Protein AF-A0AAF0I3I2-F1 (afdb_monomer_lite)

Structure (mmCIF, N/CA/C/O backbone):
data_AF-A0AAF0I3I2-F1
#
_entry.id   AF-A0AAF0I3I2-F1
#
loop_
_atom_site.group_PDB
_atom_site.id
_atom_site.type_symbol
_atom_site.label_atom_id
_atom_site.label_alt_id
_atom_site.label_comp_id
_atom_site.label_asym_id
_atom_site.label_entity_id
_atom_site.label_seq_id
_atom_site.pdbx_PDB_ins_code
_atom_site.Cartn_x
_atom_site.Cartn_y
_atom_site.Cartn_z
_atom_site.occupancy
_atom_site.B_iso_or_equiv
_atom_site.auth_seq_id
_atom_site.auth_comp_id
_atom_site.auth_asym_id
_atom_site.auth_atom_id
_atom_site.pdbx_PDB_model_num
ATOM 1 N N . MET A 1 1 ? 38.117 19.640 -60.650 1.00 42.41 1 MET A N 1
ATOM 2 C CA . MET A 1 1 ? 38.220 19.874 -59.188 1.00 42.41 1 MET A CA 1
ATOM 3 C C . MET A 1 1 ? 36.958 19.426 -58.410 1.00 42.41 1 MET A C 1
ATOM 5 O O . MET A 1 1 ? 36.576 20.087 -57.461 1.00 42.41 1 MET A O 1
ATOM 9 N N . GLN A 1 2 ? 36.315 18.290 -58.749 1.00 53.84 2 GLN A N 1
ATOM 10 C CA . GLN A 1 2 ? 35.027 17.857 -58.142 1.00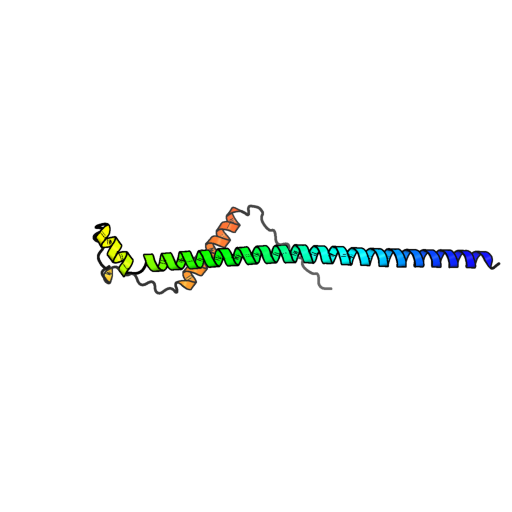 53.84 2 GLN A CA 1
ATOM 11 C C . GLN A 1 2 ? 35.105 16.636 -57.195 1.00 53.84 2 GLN A C 1
ATOM 13 O O . GLN A 1 2 ? 34.119 16.286 -56.559 1.00 53.84 2 GLN A O 1
ATOM 18 N N . LYS A 1 3 ? 36.255 15.957 -57.074 1.00 53.03 3 LYS A N 1
ATOM 19 C CA . LYS A 1 3 ? 36.343 14.708 -56.286 1.00 53.03 3 LYS A CA 1
ATOM 20 C C . LYS A 1 3 ? 36.239 14.938 -54.767 1.00 53.03 3 LYS A C 1
ATOM 22 O O . LYS A 1 3 ? 35.657 14.122 -54.065 1.00 53.03 3 LYS A O 1
ATOM 27 N N . SER A 1 4 ? 36.738 16.070 -54.263 1.00 59.97 4 SER A N 1
ATOM 28 C CA . SER A 1 4 ? 36.740 16.387 -52.822 1.00 59.97 4 SER A CA 1
ATOM 29 C C . SER A 1 4 ? 35.330 16.638 -52.256 1.00 59.97 4 SER A C 1
ATOM 31 O O . SER A 1 4 ? 35.004 16.197 -51.154 1.00 59.97 4 SER A O 1
ATOM 33 N N . THR A 1 5 ? 34.442 17.262 -53.038 1.00 65.50 5 THR A N 1
ATOM 34 C CA . THR A 1 5 ? 33.055 17.541 -52.627 1.00 65.50 5 THR A CA 1
ATOM 35 C C . THR A 1 5 ? 32.196 16.279 -52.559 1.00 65.50 5 THR A C 1
ATOM 37 O O . THR A 1 5 ? 31.387 16.148 -51.642 1.00 65.50 5 THR A O 1
ATOM 40 N N . ALA A 1 6 ? 32.407 15.321 -53.468 1.00 71.81 6 ALA A N 1
ATOM 41 C CA . ALA A 1 6 ? 31.703 14.038 -53.455 1.00 71.81 6 ALA A CA 1
ATOM 42 C C . ALA A 1 6 ? 32.049 13.201 -52.210 1.00 71.81 6 ALA A C 1
ATOM 44 O O . ALA A 1 6 ? 31.151 12.691 -51.542 1.00 71.81 6 ALA A O 1
ATOM 45 N N . HIS A 1 7 ? 33.332 13.122 -51.836 1.00 77.25 7 HIS A N 1
ATOM 46 C CA . HIS A 1 7 ? 33.754 12.416 -50.620 1.00 77.25 7 HIS A CA 1
ATOM 47 C C . HIS A 1 7 ? 33.200 13.065 -49.343 1.00 77.25 7 HIS A C 1
ATOM 49 O O . HIS A 1 7 ? 32.738 12.360 -48.445 1.00 77.25 7 HIS A O 1
ATOM 55 N N . ALA A 1 8 ? 33.175 14.399 -49.275 1.00 78.88 8 ALA A N 1
ATOM 56 C CA . ALA A 1 8 ? 32.592 15.116 -48.143 1.00 78.88 8 ALA A CA 1
ATOM 57 C C . ALA A 1 8 ? 31.071 14.899 -48.023 1.00 78.88 8 ALA A C 1
ATOM 59 O O . ALA A 1 8 ? 30.555 14.780 -46.911 1.00 78.88 8 ALA A O 1
ATOM 60 N N . PHE A 1 9 ? 30.352 14.819 -49.148 1.00 84.25 9 PHE A N 1
ATOM 61 C CA . PHE A 1 9 ? 28.916 14.530 -49.165 1.00 84.25 9 PHE A CA 1
ATOM 62 C C . PHE A 1 9 ? 28.612 13.098 -48.712 1.00 84.25 9 PHE A C 1
ATOM 64 O O . PHE A 1 9 ? 27.764 12.901 -47.845 1.00 84.25 9 PHE A O 1
ATOM 71 N N . ILE A 1 10 ? 29.347 12.112 -49.236 1.00 88.19 10 ILE A N 1
ATOM 72 C CA . ILE A 1 10 ? 29.180 10.698 -48.867 1.00 88.19 10 ILE A CA 1
ATOM 73 C C . ILE A 1 10 ? 29.459 10.490 -47.376 1.00 88.19 10 ILE A C 1
ATOM 75 O O . ILE A 1 10 ? 28.690 9.808 -46.704 1.00 88.19 10 ILE A O 1
ATOM 79 N N . ASN A 1 11 ? 30.502 11.122 -46.830 1.00 88.62 11 ASN A N 1
ATOM 80 C CA . ASN A 1 11 ? 30.802 11.029 -45.402 1.00 88.62 11 ASN A CA 1
ATOM 81 C C . ASN A 1 11 ? 29.661 11.601 -44.540 1.00 88.62 11 ASN A C 1
ATOM 83 O O . ASN A 1 11 ? 29.207 10.958 -43.599 1.00 88.62 11 ASN A O 1
ATOM 87 N N . LYS A 1 12 ? 29.126 12.776 -44.902 1.00 88.25 12 LYS A N 1
ATOM 88 C CA . LYS A 1 12 ? 27.972 13.368 -44.202 1.00 88.25 12 LYS A CA 1
ATOM 89 C C . LYS A 1 12 ? 26.730 12.478 -44.293 1.00 88.25 12 LYS A C 1
ATOM 91 O O . LYS A 1 12 ? 26.057 12.280 -43.286 1.00 88.25 12 LYS A O 1
ATOM 96 N N . LEU A 1 13 ? 26.450 11.918 -45.470 1.00 92.00 13 LEU A N 1
ATOM 97 C CA . LEU A 1 13 ? 25.324 11.008 -45.685 1.00 92.00 13 LEU A CA 1
ATOM 98 C C . LEU A 1 13 ? 25.441 9.752 -44.810 1.00 92.00 13 LEU A C 1
ATOM 100 O O . LEU A 1 13 ? 24.470 9.374 -44.157 1.00 92.00 13 LEU A O 1
ATOM 104 N N . LEU A 1 14 ? 26.628 9.140 -44.758 1.00 93.00 14 LEU A N 1
ATOM 105 C CA . LEU A 1 14 ? 26.893 7.965 -43.927 1.00 93.00 14 LEU A CA 1
ATOM 106 C C . LEU A 1 14 ? 26.737 8.272 -42.435 1.00 93.00 14 LEU A C 1
ATOM 108 O O . LEU A 1 14 ? 26.120 7.488 -41.719 1.00 93.00 14 LEU A O 1
ATOM 112 N N . ILE A 1 15 ? 27.225 9.428 -41.977 1.00 93.62 15 ILE A N 1
ATOM 113 C CA . ILE A 1 15 ? 27.067 9.866 -40.584 1.00 93.62 15 ILE A CA 1
ATOM 114 C C . ILE A 1 15 ? 25.583 10.034 -40.232 1.00 93.62 15 ILE A C 1
ATOM 116 O O . ILE A 1 15 ? 25.150 9.542 -39.192 1.00 93.62 15 ILE A O 1
ATOM 120 N N . TYR A 1 16 ? 24.785 10.668 -41.097 1.00 93.31 16 TYR A N 1
ATOM 121 C CA . TYR A 1 16 ? 23.345 10.825 -40.860 1.00 93.31 16 TYR A CA 1
ATOM 122 C C . TYR A 1 16 ? 22.586 9.491 -40.877 1.00 93.31 16 TYR A C 1
ATOM 124 O O . TYR A 1 16 ? 21.709 9.272 -40.040 1.00 93.31 16 TYR A O 1
ATOM 132 N N . MET A 1 17 ? 22.941 8.571 -41.776 1.00 92.75 17 MET A N 1
ATOM 133 C CA . MET A 1 17 ? 22.408 7.201 -41.783 1.00 92.75 17 MET A CA 1
ATOM 134 C C . MET A 1 17 ? 22.723 6.472 -40.471 1.00 92.75 17 MET A C 1
ATOM 136 O O . MET A 1 17 ? 21.847 5.868 -39.859 1.00 92.75 17 MET A O 1
ATOM 140 N N . LEU A 1 18 ? 23.959 6.578 -39.987 1.00 93.81 18 LEU A N 1
ATOM 141 C CA . LEU A 1 18 ? 24.364 5.919 -38.749 1.00 93.81 18 LEU A CA 1
ATOM 142 C C . LEU A 1 18 ? 23.641 6.506 -37.527 1.00 93.81 18 LEU A C 1
ATOM 144 O O . LEU A 1 18 ? 23.166 5.761 -36.671 1.00 93.81 18 LEU A O 1
ATOM 148 N N . LEU A 1 19 ? 23.498 7.834 -37.481 1.00 94.19 19 LEU A N 1
ATOM 149 C CA . LEU A 1 19 ? 22.742 8.543 -36.446 1.00 94.19 19 LEU A CA 1
ATOM 150 C C . LEU A 1 19 ? 21.272 8.136 -36.434 1.00 94.19 19 LEU A C 1
ATOM 152 O O . LEU A 1 19 ? 20.721 7.868 -35.370 1.00 94.19 19 LEU A O 1
ATOM 156 N N . THR A 1 20 ? 20.638 8.064 -37.603 1.00 91.25 20 THR A N 1
ATOM 157 C CA . THR A 1 20 ? 19.230 7.666 -37.700 1.00 91.25 20 THR A CA 1
ATOM 158 C C . THR A 1 20 ? 19.037 6.214 -37.280 1.00 91.25 20 THR A C 1
ATOM 160 O O . THR A 1 20 ? 18.136 5.942 -36.488 1.00 91.25 20 THR A O 1
ATOM 163 N N . ILE A 1 21 ? 19.895 5.285 -37.705 1.00 92.62 21 ILE A N 1
ATOM 164 C CA . ILE A 1 21 ? 19.814 3.880 -37.276 1.00 92.62 21 ILE A CA 1
ATOM 165 C C . ILE A 1 21 ? 20.034 3.755 -35.761 1.00 92.62 21 ILE A C 1
ATOM 167 O O . ILE A 1 21 ? 19.241 3.106 -35.078 1.00 92.62 21 ILE A O 1
ATOM 171 N N . GLY A 1 22 ? 21.060 4.415 -35.215 1.00 92.38 22 GLY A N 1
ATOM 172 C CA . GLY A 1 22 ? 21.355 4.386 -33.779 1.00 92.38 22 GLY A CA 1
ATOM 173 C C . GLY A 1 22 ? 20.245 5.003 -32.926 1.00 92.38 22 GLY A C 1
ATOM 174 O O . GLY A 1 22 ? 19.862 4.443 -31.895 1.00 92.38 22 GLY A O 1
ATOM 175 N N . PHE A 1 23 ? 19.676 6.121 -33.377 1.00 91.75 23 PHE A N 1
ATOM 176 C CA . PHE A 1 23 ? 18.562 6.775 -32.698 1.00 91.75 23 PHE A CA 1
ATOM 177 C C . PHE A 1 23 ? 17.310 5.891 -32.692 1.00 91.75 23 PHE A C 1
ATOM 179 O O . PHE A 1 23 ? 16.733 5.657 -31.633 1.00 91.75 23 PHE A O 1
ATOM 186 N N . ASN A 1 24 ? 16.938 5.318 -33.841 1.00 90.19 24 ASN A N 1
ATOM 187 C CA . ASN A 1 24 ? 15.793 4.408 -33.929 1.00 90.19 24 ASN A CA 1
ATOM 188 C C . ASN A 1 24 ? 15.989 3.146 -33.070 1.00 90.19 24 ASN A C 1
ATOM 190 O O . ASN A 1 24 ? 15.063 2.726 -32.375 1.00 90.19 24 ASN A O 1
ATOM 194 N N . GLY A 1 25 ? 17.201 2.581 -33.051 1.00 89.31 25 GLY A N 1
ATOM 195 C CA . GLY A 1 25 ? 17.534 1.450 -32.182 1.00 89.31 25 GLY A CA 1
ATOM 196 C C . GLY A 1 25 ? 17.389 1.783 -30.692 1.00 89.31 25 GLY A C 1
ATOM 197 O O . GLY A 1 25 ? 16.819 1.002 -29.930 1.00 89.31 25 GLY A O 1
ATOM 198 N N . SER A 1 26 ? 17.833 2.975 -30.288 1.00 90.94 26 SER A N 1
ATOM 199 C CA . SER A 1 26 ? 17.763 3.438 -28.894 1.00 90.94 26 SER A CA 1
ATOM 200 C C . SER A 1 26 ? 16.321 3.680 -28.440 1.00 90.94 26 SER A C 1
ATOM 202 O O . SER A 1 26 ? 15.942 3.285 -27.337 1.00 90.94 26 SER A O 1
ATOM 204 N N . VAL A 1 27 ? 15.494 4.275 -29.307 1.00 91.50 27 VAL A N 1
ATOM 205 C CA . VAL A 1 27 ? 14.061 4.485 -29.047 1.00 91.50 27 VAL A CA 1
ATOM 206 C C . VAL A 1 27 ? 13.340 3.146 -28.873 1.00 91.50 27 VAL A C 1
ATOM 208 O O . VAL A 1 27 ? 12.573 2.986 -27.924 1.00 91.50 27 VAL A O 1
ATOM 211 N N . GLY A 1 28 ? 13.626 2.156 -29.726 1.00 87.94 28 GLY A N 1
ATOM 212 C CA . GLY A 1 28 ? 13.046 0.815 -29.611 1.00 87.94 28 GLY A CA 1
ATOM 213 C C . GLY A 1 28 ? 13.378 0.131 -28.280 1.00 87.94 28 GLY A C 1
ATOM 214 O O . GLY A 1 28 ? 12.485 -0.399 -27.615 1.00 87.94 28 GLY A O 1
ATOM 215 N N . LEU A 1 29 ? 14.641 0.203 -27.847 1.00 91.06 29 LEU A N 1
ATOM 216 C CA . LEU A 1 29 ? 15.063 -0.345 -26.555 1.00 91.06 29 LEU A CA 1
ATOM 217 C C . LEU A 1 29 ? 14.391 0.383 -25.380 1.00 91.06 29 LEU A C 1
ATOM 219 O O . LEU A 1 29 ? 13.930 -0.262 -24.436 1.00 91.06 29 LEU A O 1
ATOM 223 N N . GLY A 1 30 ? 14.274 1.712 -25.465 1.00 89.88 30 GLY A N 1
ATOM 224 C CA . GLY A 1 30 ? 13.581 2.529 -24.470 1.00 89.88 30 GLY A CA 1
ATOM 225 C C . GLY A 1 30 ? 12.110 2.140 -24.303 1.00 89.88 30 GLY A C 1
ATOM 226 O O . GLY A 1 30 ? 11.636 2.017 -23.176 1.00 89.88 30 GLY A O 1
ATOM 227 N N . ILE A 1 31 ? 11.399 1.861 -25.402 1.00 91.31 31 ILE A N 1
ATOM 228 C CA . ILE A 1 31 ? 9.992 1.425 -25.365 1.00 91.31 31 ILE A CA 1
ATOM 229 C C . ILE A 1 31 ? 9.847 0.075 -24.651 1.00 91.31 31 ILE A C 1
ATOM 231 O O . ILE A 1 31 ? 8.957 -0.091 -23.812 1.00 91.31 31 ILE A O 1
ATOM 235 N N . VAL A 1 32 ? 10.720 -0.892 -24.950 1.00 91.19 32 VAL A N 1
ATOM 236 C CA . VAL A 1 32 ? 10.693 -2.214 -24.300 1.00 91.19 32 VAL A CA 1
ATOM 237 C C . VAL A 1 32 ? 10.999 -2.093 -22.809 1.00 91.19 32 VAL A C 1
ATOM 239 O O . VAL A 1 32 ? 10.291 -2.679 -21.986 1.00 91.19 32 VAL A O 1
ATOM 242 N N . TRP A 1 33 ? 12.004 -1.293 -22.452 1.00 88.75 33 TRP A N 1
ATOM 243 C CA . TRP A 1 33 ? 12.354 -1.040 -21.058 1.00 88.75 33 TRP A CA 1
ATOM 244 C C . TRP A 1 33 ? 11.208 -0.360 -20.297 1.00 88.75 33 TRP A C 1
ATOM 246 O O . TRP A 1 33 ? 10.838 -0.807 -19.212 1.00 88.75 33 TRP A O 1
ATOM 256 N N . MET A 1 34 ? 10.563 0.640 -20.901 1.00 87.69 34 MET A N 1
ATOM 257 C CA . MET A 1 34 ? 9.401 1.320 -20.325 1.00 87.69 34 MET A CA 1
ATOM 258 C C . MET A 1 34 ? 8.230 0.354 -20.106 1.00 87.69 34 MET A C 1
ATOM 260 O O . MET A 1 34 ? 7.618 0.339 -19.040 1.00 87.69 34 MET A O 1
ATOM 264 N N . ARG A 1 35 ? 7.938 -0.517 -21.079 1.00 87.44 35 ARG A N 1
ATOM 265 C CA . ARG A 1 35 ? 6.894 -1.545 -20.937 1.00 87.44 35 ARG A CA 1
ATOM 266 C C . ARG A 1 35 ? 7.193 -2.511 -19.791 1.00 87.44 35 ARG A C 1
ATOM 268 O O . ARG A 1 35 ? 6.277 -2.924 -19.074 1.00 87.44 35 ARG A O 1
ATOM 275 N N . HIS A 1 36 ? 8.460 -2.876 -19.619 1.00 85.56 36 HIS A N 1
ATOM 276 C CA . HIS A 1 36 ? 8.883 -3.722 -18.513 1.00 85.56 36 HIS A CA 1
ATOM 277 C C . HIS A 1 36 ? 8.674 -3.021 -17.163 1.00 85.56 36 HIS A C 1
ATOM 279 O O . HIS A 1 36 ? 8.079 -3.614 -16.263 1.00 85.56 36 HIS A O 1
ATOM 285 N N . GLN A 1 37 ? 9.052 -1.744 -17.058 1.00 84.12 37 GLN A N 1
ATOM 286 C CA . GLN A 1 37 ? 8.811 -0.918 -15.869 1.00 84.12 37 GLN A CA 1
ATOM 287 C C . GLN A 1 37 ? 7.318 -0.798 -15.536 1.00 84.12 37 GLN A C 1
ATOM 289 O O . GLN A 1 37 ? 6.936 -0.993 -14.386 1.00 84.12 37 GLN A O 1
ATOM 294 N N . ILE A 1 38 ? 6.456 -0.575 -16.535 1.00 80.12 38 ILE A N 1
ATOM 295 C CA . ILE A 1 38 ? 4.993 -0.522 -16.347 1.00 80.12 38 ILE A CA 1
ATOM 296 C C . ILE A 1 38 ? 4.451 -1.857 -15.824 1.00 80.12 38 ILE A C 1
ATOM 298 O O . ILE A 1 38 ? 3.561 -1.891 -14.979 1.00 80.12 38 ILE A O 1
ATOM 302 N N . SER A 1 39 ? 4.987 -2.975 -16.314 1.00 79.62 39 SER A N 1
ATOM 303 C CA . SER A 1 39 ? 4.549 -4.302 -15.871 1.00 79.62 39 SER A CA 1
ATOM 304 C C . SER A 1 39 ? 4.939 -4.557 -14.412 1.00 79.62 39 SER A C 1
ATOM 306 O O . SER A 1 39 ? 4.132 -5.077 -13.642 1.00 79.62 39 SER A O 1
ATOM 308 N N . GLN A 1 40 ? 6.152 -4.156 -14.020 1.00 82.62 40 GLN A N 1
ATOM 309 C CA . GLN A 1 40 ? 6.614 -4.264 -12.636 1.00 82.62 40 GLN A CA 1
ATOM 310 C C . GLN A 1 40 ? 5.838 -3.335 -11.697 1.00 82.62 40 GLN A C 1
ATOM 312 O O . GLN A 1 40 ? 5.399 -3.777 -10.634 1.00 82.62 40 GLN A O 1
ATOM 317 N N . SER A 1 41 ? 5.612 -2.079 -12.094 1.00 78.44 41 SER A N 1
ATOM 318 C CA . SER A 1 41 ? 4.871 -1.120 -11.271 1.00 78.44 41 SER A CA 1
ATOM 319 C C . SER A 1 41 ? 3.415 -1.544 -11.092 1.00 78.44 41 SER A C 1
ATOM 321 O O . SER A 1 41 ? 2.926 -1.566 -9.967 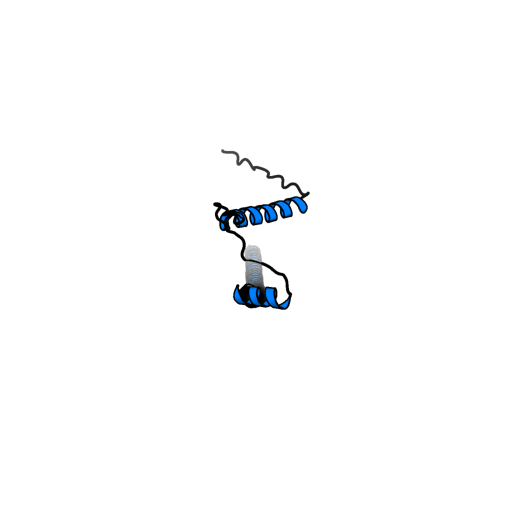1.00 78.44 41 SER A O 1
ATOM 323 N N . ALA A 1 42 ? 2.748 -2.001 -12.155 1.00 69.56 42 ALA A N 1
ATOM 324 C CA . ALA A 1 42 ? 1.384 -2.513 -12.065 1.00 69.56 42 ALA A CA 1
ATOM 325 C C . ALA A 1 42 ? 1.281 -3.750 -11.156 1.00 69.56 42 ALA A C 1
ATOM 327 O O . ALA A 1 42 ? 0.311 -3.888 -10.410 1.00 69.56 42 ALA A O 1
ATOM 328 N N . ALA A 1 43 ? 2.272 -4.647 -11.191 1.00 75.62 43 ALA A N 1
ATOM 329 C CA . ALA A 1 43 ? 2.313 -5.802 -10.296 1.00 75.62 43 ALA A CA 1
ATOM 330 C C . ALA A 1 43 ? 2.488 -5.380 -8.825 1.00 75.62 43 ALA A C 1
ATOM 332 O O . ALA A 1 43 ? 1.774 -5.884 -7.956 1.00 75.62 43 ALA A O 1
ATOM 333 N N . ALA A 1 44 ? 3.376 -4.420 -8.554 1.00 78.94 44 ALA A N 1
ATOM 334 C CA . ALA A 1 44 ? 3.593 -3.875 -7.214 1.00 78.94 44 ALA A CA 1
ATOM 335 C C . ALA A 1 44 ? 2.349 -3.146 -6.670 1.00 78.94 44 ALA A C 1
ATOM 337 O O . ALA A 1 44 ? 1.982 -3.323 -5.502 1.00 78.94 44 ALA A O 1
ATOM 338 N N . THR A 1 45 ? 1.653 -2.388 -7.522 1.00 82.19 45 THR A N 1
ATOM 339 C CA . THR A 1 45 ? 0.387 -1.729 -7.172 1.00 82.19 45 THR A CA 1
ATOM 340 C C . THR A 1 45 ? -0.682 -2.757 -6.824 1.00 82.19 45 THR A C 1
ATOM 342 O O . THR A 1 45 ? -1.227 -2.708 -5.724 1.00 82.19 45 THR A O 1
ATOM 345 N N . LYS A 1 46 ? -0.907 -3.762 -7.681 1.00 83.62 46 LYS A N 1
ATOM 346 C CA . LYS A 1 46 ? -1.884 -4.832 -7.408 1.00 83.62 46 LYS A CA 1
ATOM 347 C C . LYS A 1 46 ? -1.577 -5.601 -6.125 1.00 83.62 46 LYS A C 1
ATOM 349 O O . LYS A 1 46 ? -2.487 -5.978 -5.391 1.00 83.62 46 LYS A O 1
ATOM 354 N N . GLN A 1 47 ? -0.298 -5.838 -5.833 1.00 88.69 47 GLN A N 1
ATOM 355 C CA . GLN A 1 47 ? 0.100 -6.490 -4.587 1.00 88.69 47 GLN A CA 1
ATOM 356 C C . GLN A 1 47 ? -0.247 -5.629 -3.365 1.00 88.69 47 GLN A C 1
ATOM 358 O O . GLN A 1 47 ? -0.694 -6.158 -2.346 1.00 88.69 47 GLN A O 1
ATOM 363 N N . SER A 1 48 ? -0.039 -4.317 -3.459 1.00 79.12 48 SER A N 1
ATOM 364 C CA . SER A 1 48 ? -0.361 -3.370 -2.387 1.00 79.12 48 SER A CA 1
ATOM 365 C C . SER A 1 48 ? -1.872 -3.258 -2.174 1.00 79.12 48 SER A C 1
ATOM 367 O O . SER A 1 48 ? -2.328 -3.356 -1.037 1.00 79.12 48 SER A O 1
ATOM 369 N N . GLU A 1 49 ? -2.651 -3.171 -3.253 1.00 85.88 49 GLU A N 1
ATOM 370 C CA . GLU A 1 49 ? -4.121 -3.185 -3.216 1.00 85.88 49 GLU A CA 1
ATOM 371 C C . GLU A 1 49 ? -4.664 -4.470 -2.578 1.00 85.88 49 GLU A C 1
ATOM 373 O O . GLU A 1 49 ? -5.521 -4.419 -1.696 1.00 85.88 49 GLU A O 1
ATOM 378 N N . GLY A 1 50 ? -4.121 -5.634 -2.950 1.00 88.00 50 GLY A N 1
ATOM 379 C CA . GLY A 1 50 ? -4.531 -6.911 -2.363 1.0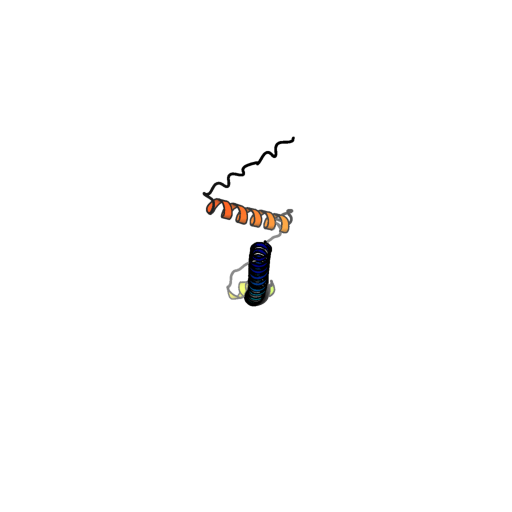0 88.00 50 GLY A CA 1
ATOM 380 C C . GLY A 1 50 ? -4.247 -6.997 -0.861 1.00 88.00 50 GLY A C 1
ATOM 381 O O . GLY A 1 50 ? -5.068 -7.509 -0.097 1.00 88.00 50 GLY A O 1
ATOM 382 N N . LYS A 1 51 ? -3.106 -6.458 -0.412 1.00 88.81 51 LYS A N 1
ATOM 383 C CA . LYS A 1 51 ? -2.781 -6.369 1.019 1.00 88.81 51 LYS A CA 1
ATOM 384 C C . LYS A 1 51 ? -3.736 -5.430 1.753 1.00 88.81 51 LYS A C 1
ATOM 386 O O . LYS A 1 51 ? -4.179 -5.782 2.844 1.00 88.81 51 LYS A O 1
ATOM 391 N N . LEU A 1 52 ? -4.072 -4.284 1.159 1.00 90.25 52 LEU A N 1
ATOM 392 C CA . LEU A 1 52 ? -5.014 -3.324 1.735 1.00 90.25 52 LEU A CA 1
ATOM 393 C C . LEU A 1 52 ? -6.385 -3.973 1.960 1.00 90.25 52 LEU A C 1
ATOM 395 O O . LEU A 1 52 ? -6.870 -3.999 3.087 1.00 90.25 52 LEU A O 1
ATOM 399 N N . ALA A 1 53 ? -6.942 -4.607 0.926 1.00 90.38 53 ALA A N 1
ATOM 400 C CA . ALA A 1 53 ? -8.236 -5.279 1.010 1.00 90.38 53 ALA A CA 1
ATOM 401 C C . ALA A 1 53 ? -8.249 -6.401 2.068 1.00 90.38 53 ALA A C 1
ATOM 403 O O . ALA A 1 53 ? -9.232 -6.594 2.786 1.00 90.38 53 ALA A O 1
ATOM 404 N N . ALA A 1 54 ? -7.143 -7.141 2.204 1.00 90.44 54 ALA A N 1
ATOM 405 C CA . ALA A 1 54 ? -7.014 -8.165 3.237 1.00 90.44 54 ALA A CA 1
ATOM 406 C C . ALA A 1 54 ? -7.000 -7.565 4.654 1.00 90.44 54 ALA A C 1
ATOM 408 O O . ALA A 1 54 ? -7.623 -8.122 5.563 1.00 90.44 54 ALA A O 1
ATOM 409 N N . VAL A 1 55 ? -6.306 -6.440 4.850 1.00 90.69 55 VAL A N 1
ATOM 410 C CA . VAL A 1 55 ? -6.270 -5.726 6.135 1.00 90.69 55 VAL A CA 1
ATOM 411 C C . VAL A 1 55 ? -7.636 -5.138 6.467 1.00 90.69 55 VAL A C 1
ATOM 413 O O . VAL A 1 55 ? -8.109 -5.336 7.582 1.00 90.69 55 VAL A O 1
ATOM 416 N N . GLU A 1 56 ? -8.306 -4.494 5.513 1.00 90.19 56 GLU A N 1
ATOM 417 C CA . GLU A 1 56 ? -9.654 -3.946 5.700 1.00 90.19 56 GLU A CA 1
ATOM 418 C C . GLU A 1 56 ? -10.656 -5.026 6.098 1.00 90.19 56 GLU A C 1
ATOM 420 O O . GLU A 1 56 ? -11.432 -4.840 7.033 1.00 90.19 56 GLU A O 1
ATOM 425 N N . ARG A 1 57 ? -10.594 -6.200 5.460 1.00 87.56 57 ARG A N 1
ATOM 426 C CA . ARG A 1 57 ? -11.453 -7.329 5.826 1.00 87.56 57 ARG A CA 1
ATOM 427 C C . ARG A 1 57 ? -11.194 -7.808 7.254 1.00 87.56 57 ARG A C 1
ATOM 429 O O . ARG A 1 57 ? -12.146 -8.051 7.992 1.00 87.56 57 ARG A O 1
ATOM 436 N N . ARG A 1 58 ? -9.924 -7.926 7.656 1.00 88.44 58 ARG A N 1
ATOM 437 C CA . ARG A 1 58 ? -9.550 -8.300 9.033 1.00 88.44 58 ARG A CA 1
ATOM 438 C C . ARG A 1 58 ? -9.980 -7.244 10.045 1.00 88.44 58 ARG A C 1
ATOM 440 O O . ARG A 1 58 ? -10.395 -7.596 11.147 1.00 88.44 58 ARG A O 1
ATOM 447 N N . LEU A 1 59 ? -9.889 -5.970 9.675 1.00 90.62 59 LEU A N 1
ATOM 448 C CA . LEU A 1 59 ? -10.340 -4.863 10.504 1.00 90.62 59 LEU A CA 1
ATOM 449 C C . LEU A 1 59 ? -11.854 -4.927 10.685 1.00 90.62 59 LEU A C 1
ATOM 451 O O . LEU A 1 59 ? -12.307 -4.945 11.819 1.00 90.62 59 LEU A O 1
ATOM 455 N N . ALA A 1 60 ? -12.620 -5.084 9.605 1.00 86.44 60 ALA A N 1
ATOM 456 C CA . ALA A 1 60 ? -14.070 -5.238 9.671 1.00 86.44 60 ALA A CA 1
ATOM 457 C C . ALA A 1 60 ? -14.488 -6.445 10.526 1.00 86.44 60 ALA A C 1
ATOM 459 O O . ALA A 1 60 ? -15.381 -6.329 11.360 1.00 86.44 60 ALA A O 1
ATOM 460 N N . GLU A 1 61 ? -13.812 -7.587 10.375 1.00 87.12 61 GLU A N 1
ATOM 461 C CA . GLU A 1 61 ? -14.064 -8.773 11.198 1.00 87.12 61 GLU A CA 1
ATOM 462 C C . GLU A 1 61 ? -13.766 -8.514 12.681 1.00 87.12 61 GLU A C 1
ATOM 464 O O . GLU A 1 61 ? -14.562 -8.868 13.550 1.00 87.12 61 GLU A O 1
ATOM 469 N N . THR A 1 62 ? -12.640 -7.867 12.981 1.00 89.00 62 THR A N 1
ATOM 470 C CA . THR A 1 62 ? -12.248 -7.556 14.362 1.00 89.00 62 THR A CA 1
ATOM 471 C C . THR A 1 62 ? -13.193 -6.536 14.983 1.00 89.00 62 THR A C 1
ATOM 473 O O . THR A 1 62 ? -13.631 -6.726 16.112 1.00 89.00 62 THR A O 1
ATOM 476 N N . THR A 1 63 ? -13.562 -5.489 14.246 1.00 85.88 63 THR A N 1
ATOM 477 C CA . THR A 1 63 ? -14.540 -4.489 14.681 1.00 85.88 63 THR A CA 1
ATOM 478 C C . THR A 1 63 ? -15.907 -5.120 14.907 1.00 85.88 63 THR A C 1
ATOM 480 O O . THR A 1 63 ? -16.546 -4.804 15.903 1.00 85.88 63 THR A O 1
ATOM 483 N N . ALA A 1 64 ? -16.341 -6.046 14.050 1.00 83.88 64 ALA A N 1
ATOM 484 C CA . ALA A 1 64 ? -17.592 -6.769 14.252 1.00 83.88 64 ALA A CA 1
ATOM 485 C C . ALA A 1 64 ? -17.551 -7.629 15.525 1.00 83.88 64 ALA A C 1
ATOM 487 O O . ALA A 1 64 ? -18.484 -7.582 16.321 1.00 83.88 64 ALA A O 1
ATOM 488 N N . ARG A 1 65 ? -16.454 -8.359 15.769 1.00 80.38 65 ARG A N 1
ATOM 489 C CA . ARG A 1 65 ? -16.269 -9.125 17.016 1.00 80.38 65 ARG A CA 1
ATOM 490 C C . ARG A 1 65 ? -16.262 -8.215 18.241 1.00 80.38 65 ARG A C 1
ATOM 492 O O . ARG A 1 65 ? -16.921 -8.518 19.228 1.00 80.38 65 ARG A O 1
ATOM 499 N N . LEU A 1 66 ? -15.565 -7.086 18.155 1.00 81.19 66 LEU A N 1
ATOM 500 C CA . LEU A 1 66 ? -15.506 -6.096 19.222 1.00 81.19 66 LEU A CA 1
ATOM 501 C C . LEU A 1 66 ? -16.891 -5.505 19.505 1.00 81.19 66 LEU A C 1
ATOM 503 O O . LEU A 1 66 ? -17.269 -5.400 20.661 1.00 81.19 66 LEU A O 1
ATOM 507 N N . ALA A 1 67 ? -17.665 -5.178 18.469 1.00 77.38 67 ALA A N 1
ATOM 508 C CA . ALA A 1 67 ? -19.025 -4.671 18.614 1.00 77.38 67 ALA A CA 1
ATOM 509 C C . ALA A 1 67 ? -19.953 -5.700 19.275 1.00 77.38 67 ALA A C 1
ATOM 511 O O . ALA A 1 67 ? -20.770 -5.334 20.113 1.00 77.38 67 ALA A O 1
ATOM 51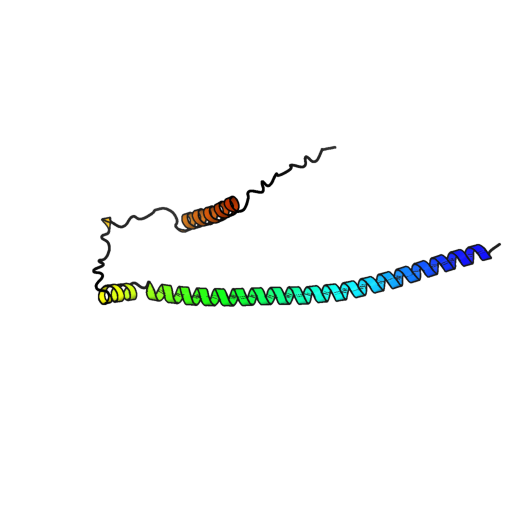2 N N . VAL A 1 68 ? -19.795 -6.986 18.946 1.00 76.69 68 VAL A N 1
ATOM 513 C CA . VAL A 1 68 ? -20.531 -8.076 19.606 1.00 76.69 68 VAL A CA 1
ATOM 514 C C . VAL A 1 68 ? -20.116 -8.213 21.073 1.00 76.69 68 VAL A C 1
ATOM 516 O O . VAL A 1 68 ? -20.976 -8.367 21.933 1.00 76.69 68 VAL A O 1
ATOM 519 N N . GLU A 1 69 ? -18.823 -8.118 21.390 1.00 73.19 69 GLU A N 1
ATOM 520 C CA . GLU A 1 69 ? -18.346 -8.189 22.778 1.00 73.19 69 GLU A CA 1
ATOM 521 C C . GLU A 1 69 ? -18.665 -6.941 23.614 1.00 73.19 69 GLU A C 1
ATOM 523 O O . GLU A 1 69 ? -18.780 -7.045 24.834 1.00 73.19 69 GLU A O 1
ATOM 528 N N . GLN A 1 70 ? -18.790 -5.777 22.977 1.00 79.50 70 GLN A N 1
ATOM 529 C CA . GLN A 1 70 ? -19.162 -4.507 23.607 1.00 79.50 70 GLN A CA 1
ATOM 530 C C . GLN A 1 70 ? -20.676 -4.281 23.647 1.00 79.50 70 GLN A C 1
ATOM 532 O O . GLN A 1 70 ? -21.120 -3.265 24.181 1.00 79.50 70 GLN A O 1
ATOM 537 N N . ALA A 1 71 ? -21.473 -5.198 23.092 1.00 81.31 71 ALA A N 1
ATOM 538 C CA . ALA A 1 71 ? -22.919 -5.125 23.200 1.00 81.31 71 ALA A CA 1
ATOM 539 C C . ALA A 1 71 ? -23.330 -5.167 24.686 1.00 81.31 71 ALA A C 1
ATOM 541 O O . ALA A 1 71 ? -22.759 -5.954 25.448 1.00 81.31 71 ALA A O 1
ATOM 542 N N . PRO A 1 72 ? -24.312 -4.349 25.108 1.00 78.38 72 PRO A N 1
ATOM 543 C CA . PRO A 1 72 ? -24.725 -4.257 26.509 1.00 78.38 72 PRO A CA 1
ATOM 544 C C . PRO A 1 72 ? -25.105 -5.628 27.084 1.00 78.38 72 PRO A C 1
ATOM 546 O O . PRO A 1 72 ? -24.632 -5.981 28.159 1.00 78.38 72 PRO A O 1
ATOM 549 N N . ASP A 1 73 ? -25.816 -6.450 26.310 1.00 79.75 73 ASP A N 1
ATOM 550 C CA . ASP A 1 73 ? -26.214 -7.809 26.697 1.00 79.75 73 ASP A CA 1
ATOM 551 C C . ASP A 1 73 ? -25.003 -8.728 26.961 1.00 79.75 73 ASP A C 1
ATOM 553 O O . ASP A 1 73 ? -24.993 -9.526 27.900 1.00 79.75 73 ASP A O 1
ATOM 557 N N . ALA A 1 74 ? -23.944 -8.609 26.149 1.00 77.81 74 ALA A N 1
ATOM 558 C CA . ALA A 1 74 ? -22.716 -9.388 26.316 1.00 77.81 74 ALA A CA 1
ATOM 559 C C . ALA A 1 74 ? -21.907 -8.916 27.536 1.00 77.81 74 ALA A C 1
ATOM 561 O O . ALA A 1 74 ? -21.295 -9.731 28.236 1.00 77.81 74 ALA A O 1
ATOM 562 N N . LEU A 1 75 ? -21.919 -7.609 27.808 1.00 82.06 75 LEU A N 1
ATOM 563 C CA . LEU A 1 75 ? -21.279 -7.016 28.980 1.00 82.06 75 LEU A CA 1
ATOM 564 C C . LEU A 1 75 ? -22.015 -7.381 30.274 1.00 82.06 75 LEU A C 1
ATOM 566 O O . LEU A 1 75 ? -21.361 -7.722 31.259 1.00 82.06 75 LEU A O 1
ATOM 570 N N . GLU A 1 76 ? -23.347 -7.388 30.269 1.00 82.06 76 GLU A N 1
ATOM 571 C CA . GLU A 1 76 ? -24.166 -7.816 31.405 1.00 82.06 76 GLU A CA 1
ATOM 572 C C . GLU A 1 76 ? -23.955 -9.306 31.707 1.00 82.06 76 GLU A C 1
ATOM 574 O O . GLU A 1 76 ? -23.684 -9.682 32.851 1.00 82.06 76 GLU A O 1
ATOM 579 N N . ALA A 1 77 ? -23.941 -10.152 30.672 1.00 83.00 77 ALA A N 1
ATOM 580 C CA . ALA A 1 77 ? -23.629 -11.571 30.820 1.00 83.00 77 ALA A CA 1
ATOM 581 C C . ALA A 1 77 ? -22.224 -11.802 31.410 1.00 83.00 77 ALA A C 1
ATOM 583 O O . ALA A 1 77 ? -22.060 -12.641 32.301 1.00 83.00 77 ALA A O 1
ATOM 584 N N . LYS A 1 78 ? -21.206 -11.043 30.969 1.00 82.56 78 LYS A N 1
ATOM 585 C CA . LYS A 1 78 ? -19.851 -11.103 31.553 1.00 82.56 78 LYS A CA 1
ATOM 586 C C . LYS A 1 78 ? -19.819 -10.589 32.999 1.00 82.56 78 LYS A C 1
ATOM 588 O O . LYS A 1 78 ? -19.143 -11.199 33.824 1.00 82.56 78 LYS A O 1
ATOM 593 N N . ASN A 1 79 ? -20.555 -9.524 33.320 1.00 84.50 79 ASN A N 1
ATOM 594 C CA . ASN A 1 79 ? -20.663 -8.970 34.676 1.00 84.50 79 ASN A CA 1
ATOM 595 C C . ASN A 1 79 ? -21.213 -10.007 35.669 1.00 84.50 79 ASN A C 1
ATOM 597 O O . ASN A 1 79 ? -20.653 -10.181 36.754 1.00 84.50 79 ASN A O 1
ATOM 601 N N . VAL A 1 80 ? -22.247 -10.750 35.261 1.00 85.12 80 VAL A N 1
ATOM 602 C CA . VAL A 1 80 ? -22.825 -11.846 36.053 1.00 85.12 80 VAL A CA 1
ATOM 603 C C . VAL A 1 80 ? -21.860 -13.029 36.145 1.00 85.12 80 VAL A C 1
ATOM 605 O O . VAL A 1 80 ? -21.587 -13.511 37.242 1.00 85.12 80 VAL A O 1
ATOM 608 N N . ALA A 1 81 ? -21.299 -13.478 35.018 1.00 87.00 81 ALA A N 1
ATOM 609 C CA . ALA A 1 81 ? -20.421 -14.648 34.978 1.00 87.00 81 ALA A CA 1
ATOM 610 C C . ALA A 1 81 ? -19.132 -14.471 35.798 1.00 87.00 81 ALA A C 1
ATOM 612 O O . ALA A 1 81 ? -18.631 -15.431 36.380 1.00 87.00 81 ALA A O 1
ATOM 613 N N . MET A 1 82 ? -18.594 -13.251 35.847 1.00 86.19 82 MET A N 1
ATOM 614 C CA . MET A 1 82 ? -17.369 -12.922 36.582 1.00 86.19 82 MET A CA 1
ATOM 615 C C . MET A 1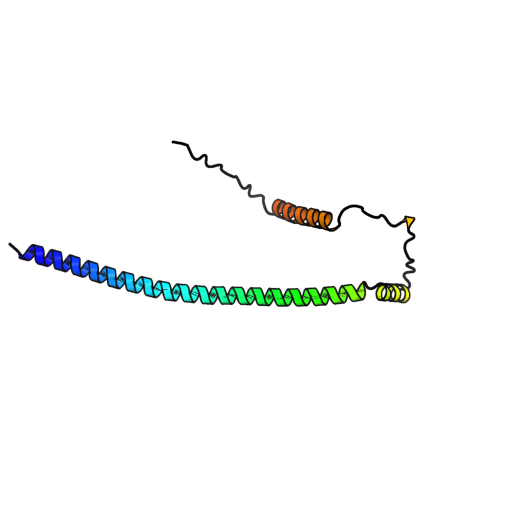 82 ? -17.639 -12.336 37.978 1.00 86.19 82 MET A C 1
ATOM 617 O O . MET A 1 82 ? -16.687 -11.976 38.666 1.00 86.19 82 MET A O 1
ATOM 621 N N . ALA A 1 83 ? -18.908 -12.241 38.396 1.00 84.06 83 ALA A N 1
ATOM 622 C CA . ALA A 1 83 ? -19.333 -11.665 39.674 1.00 84.06 83 ALA A CA 1
ATOM 623 C C . ALA A 1 83 ? -18.727 -10.273 39.955 1.00 84.06 83 ALA A C 1
ATOM 625 O O . ALA A 1 83 ? -18.324 -9.973 41.079 1.00 84.06 83 ALA A O 1
ATOM 626 N N . LEU A 1 84 ? -18.652 -9.417 38.929 1.00 81.75 84 LEU A N 1
ATOM 627 C CA . LEU A 1 84 ? -17.970 -8.118 39.028 1.00 81.75 84 LEU A CA 1
ATOM 628 C C . LEU A 1 84 ? -18.785 -7.074 39.807 1.00 81.75 84 LEU A C 1
ATOM 630 O O . LEU A 1 84 ? -18.232 -6.052 40.208 1.00 81.75 84 LEU A O 1
ATOM 634 N N . GLY A 1 85 ? -20.081 -7.320 40.035 1.00 82.06 85 GLY A N 1
ATOM 635 C CA . GLY A 1 85 ? -20.949 -6.437 40.820 1.00 82.06 85 GLY A CA 1
ATOM 636 C C . GLY A 1 85 ? -21.089 -5.036 40.223 1.00 82.06 85 GLY A C 1
ATOM 637 O O . GLY A 1 85 ? -21.393 -4.091 40.950 1.00 82.06 85 GLY A O 1
ATOM 638 N N . LEU A 1 86 ? -20.835 -4.885 38.920 1.00 79.25 86 LEU A N 1
ATOM 639 C CA . LEU A 1 86 ? -20.944 -3.603 38.238 1.00 79.25 86 LEU A CA 1
ATOM 640 C C . LEU A 1 86 ? -22.421 -3.225 38.153 1.00 79.25 86 LEU A C 1
ATOM 642 O O . LEU A 1 86 ? -23.259 -4.042 37.770 1.00 79.25 86 LEU A O 1
ATOM 646 N N . VAL A 1 87 ? -22.722 -1.987 38.527 1.00 76.69 87 VAL A N 1
ATOM 647 C CA . VAL A 1 87 ? -24.070 -1.412 38.529 1.00 76.69 87 VAL A CA 1
ATOM 648 C C . VAL A 1 87 ? -24.094 -0.278 37.514 1.00 76.69 87 VAL A C 1
ATOM 650 O O . VAL A 1 87 ? -23.064 0.363 37.284 1.00 76.69 87 VAL A O 1
ATOM 653 N N . GLU A 1 88 ? -25.250 -0.034 36.901 1.00 72.69 88 GLU A N 1
ATOM 654 C CA . GLU A 1 88 ? -25.409 1.075 35.965 1.00 72.69 88 GLU A CA 1
ATOM 655 C C . GLU A 1 88 ? -24.990 2.402 36.636 1.00 72.69 88 GLU A C 1
ATOM 657 O O . GLU A 1 88 ? -25.392 2.668 37.777 1.00 72.69 88 GLU A O 1
ATOM 662 N N . PRO A 1 89 ? -24.132 3.219 35.994 1.00 73.12 89 PRO A N 1
ATOM 663 C CA . PRO A 1 89 ? -23.654 4.457 36.593 1.00 73.12 89 PRO A CA 1
ATOM 664 C C . PRO A 1 89 ? -24.816 5.413 36.878 1.00 73.12 89 PRO A C 1
ATOM 666 O O . PRO A 1 89 ? -25.603 5.725 35.989 1.00 73.12 89 PRO A O 1
ATOM 669 N N . ALA A 1 90 ? -24.896 5.936 38.103 1.00 76.06 90 ALA A N 1
ATOM 670 C CA . ALA A 1 90 ? -25.849 6.994 38.428 1.00 76.06 90 ALA A CA 1
ATOM 671 C C . ALA A 1 90 ? -25.598 8.231 37.545 1.00 76.06 90 ALA A C 1
ATOM 673 O O . ALA A 1 90 ? -24.441 8.599 37.328 1.00 76.06 90 ALA A O 1
ATOM 674 N N . GLU A 1 91 ? -26.661 8.914 37.095 1.00 66.31 91 GLU A N 1
ATOM 675 C CA . GLU A 1 91 ? -26.553 10.066 36.177 1.00 66.31 91 GLU A CA 1
ATOM 676 C C . GLU A 1 91 ? -25.601 11.163 36.673 1.00 66.31 91 GLU A C 1
ATOM 678 O O . GLU A 1 91 ? -24.947 11.835 35.881 1.00 66.31 91 GLU A O 1
ATOM 683 N N . MET A 1 92 ? -25.457 11.298 37.991 1.00 66.88 92 MET A N 1
ATOM 684 C CA . MET A 1 92 ? -24.568 12.269 38.629 1.00 66.88 92 MET A CA 1
ATOM 685 C C . MET A 1 92 ? -23.071 12.010 38.364 1.00 66.88 92 MET A C 1
ATOM 687 O O . MET A 1 92 ? -22.260 12.922 38.498 1.00 66.88 92 MET A O 1
ATOM 691 N N . ASN A 1 93 ? -22.705 10.792 37.959 1.00 65.12 93 ASN A N 1
ATOM 692 C CA . ASN A 1 93 ? -21.335 10.404 37.611 1.00 65.12 93 ASN A CA 1
ATOM 693 C C . ASN A 1 93 ? -21.069 10.462 36.096 1.00 65.12 93 ASN A C 1
ATOM 695 O O . ASN A 1 93 ? -19.964 10.146 35.651 1.00 65.12 93 ASN A O 1
ATOM 699 N N . ILE A 1 94 ? -22.066 10.850 35.292 1.00 69.94 94 ILE A N 1
ATOM 700 C CA . ILE A 1 94 ? -21.946 10.949 33.838 1.00 69.94 94 ILE A CA 1
ATOM 701 C C . ILE A 1 94 ? -21.502 12.369 33.479 1.00 69.94 94 ILE A C 1
ATOM 703 O O . ILE A 1 94 ? -22.305 13.298 33.402 1.00 69.94 94 ILE A O 1
ATOM 707 N N . VAL A 1 95 ? -20.207 12.542 33.215 1.00 77.31 95 VAL A N 1
ATOM 708 C CA . VAL A 1 95 ? -19.683 13.796 32.658 1.00 77.31 95 VAL A CA 1
ATOM 709 C C . VAL A 1 95 ? -19.933 13.801 31.153 1.00 77.31 95 VAL A C 1
ATOM 711 O O . VAL A 1 95 ? -19.263 13.099 30.394 1.00 77.31 95 VAL A O 1
ATOM 714 N N . ARG A 1 96 ? -20.913 14.593 30.710 1.00 70.88 96 ARG A N 1
ATOM 715 C CA . ARG A 1 96 ? -21.166 14.827 29.284 1.00 70.88 96 ARG A CA 1
ATOM 716 C C . ARG A 1 96 ? -20.178 15.877 28.787 1.00 70.88 96 ARG A C 1
ATOM 718 O O . ARG A 1 96 ? -20.192 17.013 29.247 1.00 70.88 96 ARG A O 1
ATOM 725 N N . ILE A 1 97 ? -19.288 15.468 27.893 1.00 74.00 97 ILE A N 1
ATOM 726 C CA . ILE A 1 97 ? -18.323 16.366 27.259 1.00 74.00 97 ILE A CA 1
ATOM 727 C C . ILE A 1 97 ? -19.031 17.014 26.066 1.00 74.00 97 ILE A C 1
ATOM 729 O O . ILE A 1 97 ? -19.485 16.305 25.173 1.00 74.00 97 ILE A O 1
ATOM 733 N N . ASP A 1 98 ? -19.136 18.342 26.083 1.00 74.06 98 ASP A N 1
ATOM 734 C CA . ASP A 1 98 ? -19.837 19.152 25.068 1.00 74.06 98 ASP A CA 1
ATOM 735 C C . ASP A 1 98 ? -19.020 19.329 23.769 1.00 74.06 98 ASP A C 1
ATOM 737 O O . ASP A 1 98 ? -19.488 19.862 22.767 1.00 74.06 98 ASP A O 1
ATOM 741 N N . GLU A 1 99 ? -17.764 18.881 23.780 1.00 72.31 99 GLU A N 1
ATOM 742 C CA . GLU A 1 99 ? -16.871 18.924 22.628 1.00 72.31 99 GLU A CA 1
ATOM 743 C C . GLU A 1 99 ? -17.195 17.801 21.632 1.00 72.31 99 GLU A C 1
ATOM 745 O O . GLU A 1 99 ? -17.411 16.644 22.006 1.00 72.31 99 GLU A O 1
ATOM 750 N N . SER A 1 100 ? -17.156 18.135 20.339 1.00 75.38 100 SER A N 1
ATOM 751 C CA . SER A 1 100 ? -17.288 17.162 19.258 1.00 75.38 100 SER A CA 1
ATOM 752 C C . SER A 1 100 ? -16.195 16.088 19.382 1.00 75.38 100 SER A C 1
ATOM 754 O O . SER A 1 100 ? -15.007 16.396 19.238 1.00 75.38 100 SER A O 1
ATOM 756 N N . PRO A 1 101 ? -16.546 14.800 19.581 1.00 72.12 101 PRO A N 1
ATOM 757 C CA . PRO A 1 101 ? -15.559 13.726 19.697 1.00 72.12 101 PRO A CA 1
ATOM 758 C C . PRO A 1 101 ? -14.628 13.637 18.481 1.00 72.12 101 PRO A C 1
ATOM 760 O O . PRO A 1 101 ? -13.476 13.218 18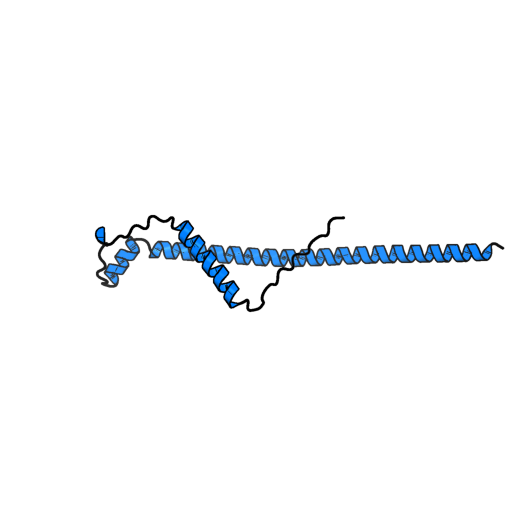.612 1.00 72.12 101 PRO A O 1
ATOM 763 N N . ALA A 1 102 ? -15.122 14.049 17.308 1.00 72.56 102 ALA A N 1
ATOM 764 C CA . ALA A 1 102 ? -14.368 14.082 16.063 1.00 72.56 102 ALA A CA 1
ATOM 765 C C . ALA A 1 102 ? -13.235 15.119 16.095 1.00 72.56 102 ALA A C 1
ATOM 767 O O . ALA A 1 102 ? -12.129 14.818 15.647 1.00 72.56 102 ALA A O 1
ATOM 768 N N . GLU A 1 103 ? -13.479 16.300 16.667 1.00 77.31 103 GLU A N 1
ATOM 769 C CA . GLU A 1 103 ? -12.468 17.357 16.794 1.00 77.31 103 GLU A CA 1
ATOM 770 C C . GLU A 1 103 ? -11.370 16.944 17.776 1.00 77.31 103 GLU A C 1
ATOM 772 O O . GLU A 1 103 ? -10.185 17.064 17.457 1.00 77.31 103 GLU A O 1
ATOM 777 N N . ARG A 1 104 ? -11.744 16.322 18.902 1.00 75.75 104 ARG A N 1
ATOM 778 C CA . ARG A 1 104 ? -10.788 15.781 19.880 1.00 75.75 104 ARG A CA 1
ATOM 779 C C . ARG A 1 104 ? -9.872 14.715 19.292 1.00 75.75 104 ARG A C 1
ATOM 781 O O . ARG A 1 104 ? -8.662 14.712 19.525 1.00 75.75 104 ARG A O 1
ATOM 788 N N . LEU A 1 105 ? -10.456 13.777 18.545 1.00 76.94 105 LEU A N 1
ATOM 789 C CA . LEU A 1 105 ? -9.725 12.684 17.901 1.00 76.94 105 LEU A CA 1
ATOM 790 C C . LEU A 1 105 ? -8.815 13.203 16.788 1.00 76.94 105 LEU A C 1
ATOM 792 O O . LEU A 1 105 ? -7.678 12.741 16.677 1.00 76.94 105 LEU A O 1
ATOM 796 N N . ALA A 1 106 ? -9.279 14.180 16.006 1.00 77.88 106 ALA A N 1
ATOM 797 C CA . ALA A 1 106 ? -8.465 14.841 14.993 1.00 77.88 106 ALA A CA 1
ATOM 798 C C . ALA A 1 106 ? -7.287 15.596 15.628 1.00 77.88 106 ALA A C 1
ATOM 800 O O . ALA A 1 106 ? -6.149 15.420 15.195 1.00 77.88 106 ALA A O 1
ATOM 801 N N . ALA A 1 107 ? -7.530 16.358 16.698 1.00 78.56 107 ALA A N 1
ATOM 802 C CA . ALA A 1 107 ? -6.489 17.064 17.438 1.00 78.56 107 ALA A CA 1
ATOM 803 C C . ALA A 1 107 ? -5.451 16.094 18.022 1.00 78.56 107 ALA A C 1
ATOM 805 O O . ALA A 1 107 ? -4.252 16.300 17.838 1.00 78.56 107 ALA A O 1
ATOM 806 N N . LYS A 1 108 ? -5.892 14.992 18.645 1.00 79.06 108 LYS A N 1
ATOM 807 C CA . LYS A 1 108 ? -4.993 13.966 19.193 1.00 79.06 108 LYS A CA 1
ATOM 808 C C . LYS A 1 108 ? -4.156 13.288 18.104 1.00 79.06 108 LYS A C 1
ATOM 810 O O . LYS A 1 108 ? -2.949 13.144 18.269 1.00 79.06 108 LYS A O 1
ATOM 815 N N . ARG A 1 109 ? -4.776 12.909 16.982 1.00 74.38 109 ARG A N 1
ATOM 816 C CA . ARG A 1 109 ? -4.081 12.284 15.846 1.00 74.38 109 ARG A CA 1
ATOM 817 C C . ARG A 1 109 ? -3.041 13.222 15.238 1.00 74.38 109 ARG A C 1
ATOM 819 O O . ARG A 1 109 ? -1.928 12.790 14.960 1.00 74.38 109 ARG A O 1
ATOM 826 N N . ASN A 1 110 ? -3.393 14.493 15.054 1.00 78.06 110 ASN A N 1
ATOM 827 C CA . ASN A 1 110 ? -2.457 15.501 14.566 1.00 78.06 110 ASN A CA 1
ATOM 828 C C . ASN A 1 110 ? -1.273 15.639 15.529 1.00 78.06 110 ASN A C 1
ATOM 830 O O . ASN A 1 110 ? -0.126 15.605 15.096 1.00 78.06 110 ASN A O 1
ATOM 834 N N . LEU A 1 111 ? -1.538 15.708 16.834 1.00 77.44 111 LEU A N 1
ATOM 835 C CA . LEU A 1 111 ? -0.505 15.828 17.861 1.00 77.44 111 LEU A CA 1
ATOM 836 C C . LEU A 1 111 ? 0.443 14.618 17.871 1.00 77.44 111 LEU A C 1
ATOM 838 O O . LEU A 1 111 ? 1.651 14.807 17.969 1.00 77.44 111 LEU A O 1
ATOM 842 N N . GLU A 1 112 ? -0.064 13.395 17.695 1.00 72.00 112 GLU A N 1
ATOM 843 C CA . GLU A 1 112 ? 0.761 12.181 17.574 1.00 72.00 112 GLU A CA 1
ATOM 844 C C . GLU A 1 112 ? 1.647 12.182 16.317 1.00 72.00 112 GLU A C 1
ATOM 846 O O . GLU A 1 112 ? 2.812 11.792 16.399 1.00 72.00 112 GLU A O 1
ATOM 851 N N . ILE A 1 113 ? 1.134 12.651 15.174 1.00 71.25 113 ILE A N 1
ATOM 852 C CA . ILE A 1 113 ? 1.915 12.771 13.930 1.00 71.25 113 ILE A CA 1
ATOM 853 C C . ILE A 1 113 ? 3.060 13.772 14.122 1.00 71.25 113 ILE A C 1
ATOM 855 O O . ILE A 1 113 ? 4.215 13.431 13.878 1.00 71.25 113 ILE A O 1
ATOM 859 N N . PHE A 1 114 ? 2.762 14.968 14.637 1.00 67.56 114 PHE A N 1
ATOM 860 C CA . PHE A 1 114 ? 3.774 16.009 14.840 1.00 67.56 114 PHE A CA 1
ATOM 861 C C . PHE A 1 114 ? 4.775 15.662 15.948 1.00 67.56 114 PHE A C 1
ATOM 863 O O . PHE A 1 114 ? 5.946 16.013 15.851 1.00 67.56 114 PHE A O 1
ATOM 870 N N . SER A 1 115 ? 4.346 14.936 16.982 1.00 67.50 115 SER A N 1
ATOM 871 C CA . SER A 1 115 ? 5.245 14.490 18.055 1.00 67.50 115 SER A CA 1
ATOM 872 C C . SER A 1 115 ? 6.186 13.379 17.589 1.00 67.50 115 SER A C 1
ATOM 874 O O . SER A 1 115 ? 7.334 13.330 18.023 1.00 67.50 115 SER A O 1
ATOM 876 N N . ARG A 1 116 ? 5.734 12.507 16.679 1.00 60.62 116 ARG A N 1
ATOM 877 C CA . ARG A 1 116 ? 6.582 11.477 16.065 1.00 60.62 116 ARG A CA 1
ATOM 878 C C . ARG A 1 116 ? 7.630 12.089 15.133 1.00 60.62 116 ARG A C 1
ATOM 880 O O . ARG A 1 116 ? 8.786 11.695 15.218 1.00 60.62 116 ARG A O 1
ATOM 887 N N . GLU A 1 117 ? 7.246 13.089 14.340 1.00 58.28 117 GLU A N 1
ATOM 888 C CA . GLU A 1 117 ? 8.165 13.872 13.496 1.00 58.28 117 GLU A CA 1
ATOM 889 C C . GLU A 1 117 ? 9.277 14.528 14.339 1.00 58.28 117 GLU A C 1
ATOM 891 O O . GLU A 1 117 ? 10.457 14.397 14.039 1.00 58.28 117 GLU A O 1
ATOM 896 N N . LEU A 1 118 ? 8.916 15.140 15.474 1.00 58.25 118 LEU A N 1
ATOM 897 C CA . LEU A 1 118 ? 9.863 15.796 16.388 1.00 58.25 118 LEU A CA 1
ATOM 898 C C . LEU A 1 118 ? 10.848 14.837 17.077 1.00 58.25 118 LEU A C 1
ATOM 900 O O . LEU A 1 118 ? 11.851 15.296 17.621 1.00 58.25 118 LEU A O 1
ATOM 904 N N . THR A 1 119 ? 10.562 13.532 17.101 1.00 54.94 119 THR A N 1
ATOM 905 C CA . THR A 1 119 ? 11.454 12.539 17.725 1.00 54.94 119 THR A CA 1
ATOM 906 C C . THR A 1 119 ? 12.429 11.920 16.717 1.00 54.94 119 THR A C 1
ATOM 908 O O . THR A 1 119 ? 13.506 11.490 17.122 1.00 54.94 119 THR A O 1
ATOM 911 N N . ASP A 1 120 ? 12.075 11.898 15.426 1.00 56.91 120 ASP A N 1
ATOM 912 C CA . ASP A 1 120 ? 12.945 11.419 14.338 1.00 56.91 120 ASP A CA 1
ATOM 913 C C . ASP A 1 120 ? 13.824 12.538 13.740 1.00 56.91 120 ASP A C 1
ATOM 915 O O . ASP A 1 120 ? 14.843 12.237 13.119 1.00 56.91 120 ASP A O 1
ATOM 919 N N . ASP A 1 121 ? 13.491 13.817 13.961 1.00 51.28 121 ASP A N 1
ATOM 920 C CA . ASP A 1 121 ? 14.125 14.939 13.262 1.00 51.28 121 ASP A CA 1
ATOM 921 C C . ASP A 1 121 ? 15.041 15.799 14.161 1.00 51.28 121 ASP A C 1
ATOM 923 O O . ASP A 1 121 ? 14.713 16.904 14.598 1.00 51.28 121 ASP A O 1
ATOM 927 N N . VAL A 1 122 ? 16.254 15.292 14.410 1.00 52.47 122 VAL A N 1
ATOM 928 C CA . VAL A 1 122 ? 17.427 16.136 14.733 1.00 52.47 122 VAL A CA 1
ATOM 929 C C . VAL A 1 122 ? 18.040 16.719 13.442 1.00 52.47 122 VAL A C 1
ATOM 931 O O . VAL A 1 122 ? 19.075 17.385 13.490 1.00 52.47 122 VAL A O 1
ATOM 934 N N . GLU A 1 123 ? 17.419 16.545 12.271 1.00 59.03 123 GLU A N 1
ATOM 935 C CA . GLU A 1 123 ? 17.905 17.109 11.012 1.00 59.03 123 GLU A CA 1
ATOM 936 C C . GLU A 1 123 ? 17.101 18.356 10.620 1.00 59.03 123 GLU A C 1
ATOM 938 O O . GLU A 1 123 ? 16.233 18.362 9.759 1.00 59.03 123 GLU A O 1
ATOM 943 N N . SER A 1 124 ? 17.434 19.477 11.268 1.00 50.06 124 SER A N 1
ATOM 944 C CA . SER A 1 124 ? 16.816 20.784 11.030 1.00 50.06 124 SER A CA 1
ATOM 945 C C . SER A 1 124 ? 16.671 21.114 9.532 1.00 50.06 124 SER A C 1
ATOM 947 O O . SER A 1 124 ? 17.645 21.497 8.870 1.00 50.06 124 SER A O 1
ATOM 949 N N . VAL A 1 125 ? 15.448 21.039 9.001 1.00 56.47 125 VAL A N 1
ATOM 950 C CA . VAL A 1 125 ? 15.142 21.461 7.630 1.00 56.47 125 VAL A CA 1
ATOM 951 C C . VAL A 1 125 ? 15.215 22.988 7.544 1.00 56.47 125 VAL A C 1
ATOM 953 O O . VAL A 1 125 ? 14.302 23.727 7.918 1.00 56.47 125 VAL A O 1
ATOM 956 N N . ARG A 1 126 ? 16.350 23.486 7.048 1.00 49.91 126 ARG A N 1
ATOM 957 C CA . ARG A 1 126 ? 16.590 24.910 6.793 1.00 49.91 126 ARG A CA 1
ATOM 958 C C . ARG A 1 126 ? 15.930 25.311 5.473 1.00 49.91 126 ARG A C 1
ATOM 960 O O . ARG A 1 126 ? 16.513 25.141 4.405 1.00 49.91 126 ARG A O 1
ATOM 967 N N . PHE A 1 127 ? 14.733 25.886 5.537 1.00 51.41 127 PHE A N 1
ATOM 968 C CA . PHE A 1 127 ? 14.096 26.480 4.361 1.00 51.41 127 PHE A CA 1
ATOM 969 C C . PHE A 1 127 ? 14.897 27.700 3.883 1.00 51.41 127 PHE A C 1
ATOM 971 O O . PHE A 1 127 ? 14.978 28.719 4.571 1.00 51.41 127 PHE A O 1
ATOM 978 N N . SER A 1 128 ? 15.504 27.603 2.698 1.00 53.91 128 SER A N 1
ATOM 979 C CA . SER A 1 128 ? 16.114 28.745 2.021 1.00 53.91 128 SER A CA 1
ATOM 980 C C . SER A 1 128 ? 15.077 29.418 1.123 1.00 53.91 128 SER A C 1
ATOM 982 O O . SER A 1 128 ? 14.611 28.868 0.125 1.00 53.91 128 SER A O 1
ATOM 984 N N . PHE A 1 129 ? 14.698 30.643 1.479 1.00 50.12 129 PHE A N 1
ATOM 985 C CA . PHE A 1 129 ? 13.919 31.496 0.591 1.00 50.12 129 PHE A CA 1
ATOM 986 C C . PHE A 1 129 ? 14.827 31.983 -0.543 1.00 50.12 129 PHE A C 1
ATOM 988 O O . PHE A 1 129 ? 15.675 32.855 -0.351 1.00 50.12 129 PHE A O 1
ATOM 995 N N . VAL A 1 130 ? 14.654 31.420 -1.739 1.00 58.44 130 VAL A N 1
ATOM 996 C CA . VAL A 1 130 ? 15.255 31.963 -2.962 1.00 58.44 130 VAL A CA 1
ATOM 997 C C . VAL A 1 130 ? 14.468 33.213 -3.354 1.00 58.44 130 VAL A C 1
ATOM 999 O O . VAL A 1 130 ? 13.395 33.134 -3.951 1.00 58.44 130 VAL A O 1
ATOM 1002 N N . SER A 1 131 ? 15.005 34.382 -2.996 1.00 52.62 131 SER A N 1
ATOM 1003 C CA . SER A 1 131 ? 14.515 35.671 -3.486 1.00 52.62 131 SER A CA 1
ATOM 1004 C C . SER A 1 131 ? 14.771 35.760 -4.990 1.00 52.62 131 SER A C 1
ATOM 1006 O O . SER A 1 131 ? 15.910 35.874 -5.449 1.00 52.62 131 SER A O 1
ATOM 1008 N N . ARG A 1 132 ? 13.700 35.652 -5.777 1.00 49.00 132 ARG A N 1
ATOM 1009 C CA . ARG A 1 132 ? 13.733 35.840 -7.226 1.00 49.00 132 ARG A CA 1
ATOM 1010 C C . ARG A 1 132 ? 13.829 37.341 -7.495 1.00 49.00 132 ARG A C 1
ATOM 1012 O O . ARG A 1 132 ? 12.820 38.035 -7.456 1.00 49.00 132 ARG A O 1
ATOM 1019 N N . GLY A 1 133 ? 15.048 37.827 -7.730 1.00 49.03 133 GLY A N 1
ATOM 1020 C CA . GLY A 1 133 ? 15.308 39.218 -8.097 1.00 49.03 133 GLY A CA 1
ATOM 1021 C C . GLY A 1 133 ? 14.427 39.668 -9.265 1.00 49.03 133 GLY A C 1
ATOM 1022 O O . GLY A 1 133 ? 14.418 39.033 -10.324 1.00 49.03 133 GLY A O 1
ATOM 1023 N N . SER A 1 134 ? 13.677 40.751 -9.056 1.00 49.81 134 SER A N 1
ATOM 1024 C CA . SER A 1 134 ? 12.970 41.453 -10.120 1.00 49.81 134 SER A CA 1
ATOM 1025 C C . SER A 1 134 ? 13.976 42.263 -10.934 1.00 49.81 134 SER A C 1
ATOM 1027 O O . SER A 1 134 ? 14.715 43.081 -10.385 1.00 49.81 134 SER A O 1
ATOM 1029 N N . ARG A 1 135 ? 13.998 41.992 -12.238 1.00 46.72 135 ARG A N 1
ATOM 1030 C CA . ARG A 1 135 ? 14.472 42.932 -13.255 1.00 46.72 135 ARG A CA 1
ATOM 1031 C C . ARG A 1 135 ? 13.565 44.152 -13.319 1.00 46.72 135 ARG A C 1
ATOM 1033 O O . ARG A 1 135 ? 12.360 43.972 -13.032 1.00 46.72 135 ARG A O 1
#

Foldseek 3Di:
DCPVVVVVVVVVVVVVVVVVVVVVVVVVVVVVVVVVVVVVVVVVVVVVVVVVVVVVVVVVVVVVVVCVCPPPVNVVVVCVVVVVPDDDDDPVPDDDDPDDVVVVVVVVVVVVVVVVVVVPDPPDDDDDDPDPDDD

Radius of gyration: 35.27 Å; chains: 1; bounding box: 65×58×100 Å

Secondary structure (DSSP, 8-state):
--HHHHHHHHHHHHHHHHHHHHHHHHHHHHHHHHHHHHHHHHHHHHHHHHHHHHHHHHHHHHHHHHHHHTSHHHHHHHHHHTT----PPPGGG-----S-HHHHHHHHHHHHHHHHHHHH--S------------

pLDDT: mean 77.0, std 13.15, range [42.41, 94.19]

Organism: NCBI:txid2909285

Sequence (135 aa):
MQKSTAHAFINKLLIYMLLTIGFNGSVGLGIVWMRHQISQSAAATKQSEGKLAAVERRLAETTARLAVEQAPDALEAKNVAMALGLVEPAEMNIVRIDESPAERLAAKRNLEIFSRELTDDVESVRFSFVSRGSR